Protein AF-A0AAP9KD88-F1 (afdb_monomer_lite)

Radius of gyration: 22.39 Å; chains: 1; bounding box: 47×24×60 Å

Sequence (118 a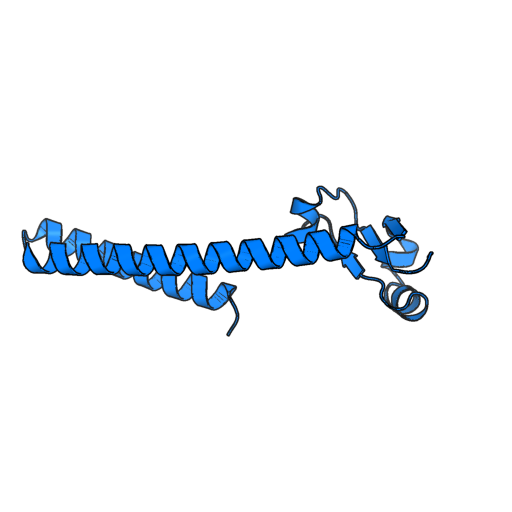a):
MSIKTDIQKLHNRLDNCQRKLDAARSRGDHEMITKFTNEVDDLTKKLNQLKHKQTYELNKERKSLLDMPFSREITKAEQADIGKLKKRVRGLVIVHPLTKVGKELRLDVMTGFAPKEF

Foldseek 3Di:
DDLVVVLVVLVVVLVVLVVQLVVCVVVVPPVSVVVSVVVNVVSVVVSVVSVVVVVVVLVVVLVVQVPFPDKDAQDPVCVVVVVVVCVVAPAKDKDACPDPSNVVVVPPGIMIGGNDYD

Organism: NCBI:txid696485

Secondary structure (DSSP, 8-state):
--HHHHHHHHHHHHHHHHHHHHHHHHHT-HHHHHHHHHHHHHHHHHHHHHHHHHHHHHHHHHHHHHTSSEEEEPPHHHHHTHHHHHHHSTT-EEE-TTSHHHHHTT-SS-EEEESS--

InterPro domains:
  IPR021230 Protein of unknown function DUF2810 [PF10928] (67-116)

pLDDT: mean 92.55, std 3.69, range [58.94, 96.38]

Structure (mmCIF, N/CA/C/O backbone):
data_AF-A0AAP9KD88-F1
#
_entry.id   AF-A0AAP9KD88-F1
#
loop_
_atom_site.group_PDB
_atom_site.id
_atom_site.type_symbol
_atom_site.label_atom_id
_atom_site.label_alt_id
_atom_site.label_comp_id
_atom_site.label_asym_id
_atom_site.label_entity_id
_atom_site.label_seq_id
_atom_site.pdbx_PDB_ins_code
_atom_site.Cartn_x
_atom_site.Cartn_y
_atom_site.Cartn_z
_atom_site.occupancy
_atom_site.B_iso_or_equiv
_atom_site.auth_seq_id
_atom_site.auth_comp_id
_atom_site.auth_asym_id
_atom_site.auth_atom_id
_atom_site.pdbx_PDB_model_num
ATOM 1 N N . MET A 1 1 ? 8.413 -7.864 10.666 1.00 58.94 1 MET A N 1
ATOM 2 C CA . MET A 1 1 ? 6.965 -7.980 10.371 1.00 58.94 1 MET A CA 1
ATOM 3 C C . MET A 1 1 ? 6.618 -6.996 9.263 1.00 58.94 1 MET A C 1
ATOM 5 O O . MET A 1 1 ? 7.331 -6.012 9.120 1.00 58.94 1 MET A O 1
ATOM 9 N N . SER A 1 2 ? 5.608 -7.280 8.436 1.00 84.69 2 SER A N 1
ATOM 10 C CA . SER A 1 2 ? 5.195 -6.376 7.352 1.00 84.69 2 SER A CA 1
ATOM 11 C C . SER A 1 2 ? 4.180 -5.361 7.883 1.00 84.69 2 SER A C 1
ATOM 13 O O . SER A 1 2 ? 3.274 -5.738 8.623 1.00 84.69 2 SER A O 1
ATOM 15 N N . ILE A 1 3 ? 4.241 -4.102 7.440 1.00 85.44 3 ILE A N 1
ATOM 16 C CA . ILE A 1 3 ? 3.238 -3.076 7.794 1.00 85.44 3 ILE A CA 1
ATOM 17 C C . ILE A 1 3 ? 1.812 -3.576 7.514 1.00 85.44 3 ILE A C 1
ATOM 19 O O . ILE A 1 3 ? 0.891 -3.319 8.286 1.00 85.44 3 ILE A O 1
ATOM 23 N N . LYS A 1 4 ? 1.629 -4.376 6.454 1.00 88.00 4 LYS A N 1
ATOM 24 C CA . LYS A 1 4 ? 0.341 -5.004 6.130 1.00 88.00 4 LYS A CA 1
ATOM 25 C C . LYS A 1 4 ? -0.129 -5.974 7.221 1.00 88.00 4 LYS A C 1
ATOM 27 O O . LYS A 1 4 ? -1.305 -5.960 7.572 1.00 88.00 4 LYS A O 1
ATOM 32 N N . THR A 1 5 ? 0.767 -6.807 7.757 1.00 91.44 5 THR A N 1
ATOM 33 C CA . THR A 1 5 ? 0.415 -7.754 8.828 1.00 91.44 5 THR A CA 1
ATOM 34 C C . THR A 1 5 ? 0.094 -7.032 10.129 1.00 91.44 5 THR A C 1
ATOM 36 O O . THR A 1 5 ? -0.788 -7.466 10.865 1.00 91.44 5 THR A O 1
ATOM 39 N N . ASP A 1 6 ? 0.765 -5.915 10.395 1.00 90.56 6 ASP A N 1
ATOM 40 C CA . ASP A 1 6 ? 0.566 -5.142 11.621 1.00 90.56 6 ASP A CA 1
ATOM 41 C C . ASP A 1 6 ? -0.754 -4.362 11.580 1.00 90.56 6 ASP A C 1
ATOM 43 O O . ASP A 1 6 ? -1.517 -4.400 12.546 1.00 90.56 6 ASP A O 1
ATOM 47 N N . ILE A 1 7 ? -1.094 -3.770 10.428 1.00 93.00 7 ILE A N 1
ATOM 48 C CA . ILE A 1 7 ? -2.415 -3.174 10.172 1.00 93.00 7 ILE A CA 1
ATOM 49 C C . ILE A 1 7 ? -3.524 -4.217 10.359 1.00 93.00 7 ILE A C 1
ATOM 51 O O . ILE A 1 7 ? -4.507 -3.941 11.043 1.00 93.00 7 ILE A O 1
ATOM 55 N N . GLN A 1 8 ? -3.357 -5.431 9.818 1.00 93.19 8 GLN A N 1
ATOM 56 C CA . GLN A 1 8 ? -4.358 -6.491 9.977 1.00 93.19 8 GLN A CA 1
ATOM 57 C C . GLN A 1 8 ? -4.544 -6.893 11.446 1.00 93.19 8 GLN A C 1
ATOM 59 O O . GLN A 1 8 ? -5.671 -7.061 11.906 1.00 93.19 8 GLN A O 1
ATOM 64 N N . LYS A 1 9 ? -3.451 -7.027 12.206 1.00 94.44 9 LYS A N 1
ATOM 65 C CA . LYS A 1 9 ? -3.523 -7.344 13.640 1.00 94.44 9 LYS A CA 1
ATOM 66 C C . LYS A 1 9 ? -4.232 -6.246 14.432 1.00 94.44 9 LYS A C 1
ATOM 68 O O . LYS A 1 9 ? -5.007 -6.571 15.329 1.00 94.44 9 LYS A O 1
ATOM 73 N N . LEU A 1 10 ? -3.979 -4.975 14.116 1.00 94.19 10 LEU A N 1
ATOM 74 C CA . LEU A 1 10 ? -4.671 -3.853 14.753 1.00 94.19 10 LEU A CA 1
ATOM 75 C C . LEU A 1 10 ? -6.160 -3.831 14.408 1.00 94.19 10 LEU A C 1
ATOM 77 O O . LEU A 1 10 ? -6.957 -3.635 15.317 1.00 94.19 10 LEU A O 1
ATOM 81 N N . HIS A 1 11 ? -6.537 -4.104 13.155 1.00 93.94 11 HIS A N 1
ATOM 82 C CA . HIS A 1 11 ? -7.943 -4.250 12.768 1.00 93.94 11 HIS A CA 1
ATOM 83 C C . HIS A 1 11 ? -8.641 -5.352 13.567 1.00 93.94 11 HIS A C 1
ATOM 85 O O . HIS A 1 11 ? -9.641 -5.084 14.219 1.00 93.94 11 HIS A O 1
ATOM 91 N N . ASN A 1 12 ? -8.053 -6.549 13.633 1.00 95.50 12 ASN A N 1
ATOM 92 C CA . ASN A 1 12 ? -8.635 -7.653 14.400 1.00 95.50 12 ASN A CA 1
ATOM 93 C C . ASN A 1 12 ? -8.801 -7.304 15.894 1.00 95.50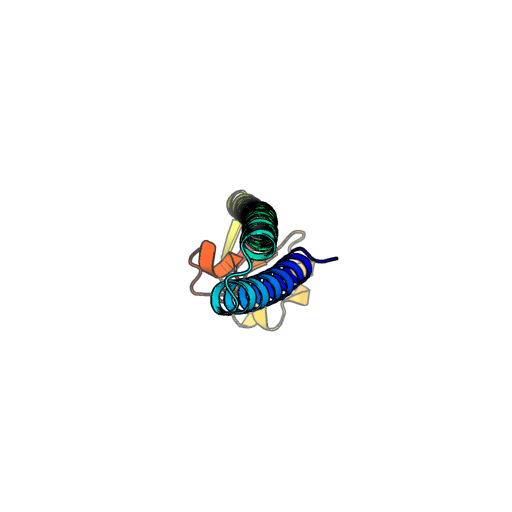 12 ASN A C 1
ATOM 95 O O . ASN A 1 12 ? -9.757 -7.732 16.537 1.00 95.50 12 ASN A O 1
ATOM 99 N N . ARG A 1 13 ? -7.858 -6.545 16.473 1.00 93.94 13 ARG A N 1
ATOM 100 C CA . ARG A 1 13 ? -7.963 -6.065 17.862 1.00 93.94 13 ARG A CA 1
ATOM 101 C C . ARG A 1 13 ? -9.072 -5.031 18.017 1.00 93.94 13 ARG A C 1
ATOM 103 O O . ARG A 1 13 ? -9.854 -5.148 18.950 1.00 93.94 13 ARG A O 1
ATOM 110 N N . LEU A 1 14 ? -9.149 -4.071 17.100 1.00 95.00 14 LEU A N 1
ATOM 111 C CA . LEU A 1 14 ? -10.164 -3.024 17.094 1.00 95.00 14 LEU A CA 1
ATOM 112 C C . LEU A 1 14 ? -11.570 -3.624 16.984 1.00 95.00 14 LEU A C 1
ATOM 114 O O . LEU A 1 14 ? -12.422 -3.290 17.802 1.00 95.00 14 LEU A O 1
ATOM 118 N N . ASP A 1 15 ? -11.777 -4.585 16.082 1.00 95.25 15 ASP A N 1
ATOM 119 C CA . ASP A 1 15 ? -13.055 -5.290 15.927 1.00 95.25 15 ASP A CA 1
ATOM 120 C C . ASP A 1 15 ? -13.453 -6.023 17.220 1.00 95.25 15 ASP A C 1
ATOM 122 O O . ASP A 1 15 ? -14.607 -5.988 17.652 1.00 95.25 15 ASP A O 1
ATOM 126 N N . ASN A 1 16 ? -12.488 -6.662 17.889 1.00 94.94 16 ASN A N 1
ATOM 127 C CA . ASN A 1 16 ? -12.729 -7.320 19.173 1.00 94.94 16 ASN A CA 1
ATOM 128 C C . ASN A 1 16 ? -13.086 -6.319 20.282 1.00 94.94 16 ASN A C 1
ATOM 130 O O . ASN A 1 16 ? -13.981 -6.597 21.082 1.00 94.94 16 ASN A O 1
ATOM 134 N N . CYS A 1 17 ? -12.409 -5.170 20.346 1.00 92.75 17 CYS A N 1
ATOM 135 C CA . CYS A 1 17 ? -12.713 -4.116 21.316 1.00 92.75 17 CYS A CA 1
ATOM 136 C C . CYS A 1 17 ? -14.095 -3.505 21.061 1.00 92.75 17 CYS A C 1
ATOM 138 O O . CYS A 1 17 ? -14.846 -3.323 22.014 1.00 92.75 17 CYS A O 1
ATOM 140 N N . GLN A 1 18 ? -14.480 -3.288 19.801 1.00 93.38 18 GLN A N 1
ATOM 141 C CA . GLN A 1 18 ? -15.816 -2.803 19.438 1.00 93.38 18 GLN A CA 1
ATOM 142 C C . GLN A 1 18 ? -16.917 -3.775 19.878 1.00 93.38 18 GLN A C 1
ATOM 144 O O . GLN A 1 18 ? -17.851 -3.367 20.563 1.00 93.38 18 GLN A O 1
ATOM 149 N N . ARG A 1 19 ? -16.758 -5.080 19.616 1.00 94.88 19 ARG A N 1
ATOM 150 C CA . ARG A 1 19 ? -17.713 -6.100 20.094 1.00 94.88 19 ARG A CA 1
ATOM 151 C C . ARG A 1 19 ? -17.851 -6.105 21.619 1.00 94.88 19 ARG A C 1
ATOM 153 O O . ARG A 1 19 ? -18.952 -6.252 22.145 1.00 94.88 19 ARG A O 1
ATOM 160 N N . LYS A 1 20 ? -16.737 -5.951 22.344 1.00 92.38 20 LYS A N 1
ATOM 161 C CA . LYS A 1 20 ? -16.748 -5.869 23.815 1.00 92.38 20 LYS A CA 1
ATOM 162 C C . LYS A 1 20 ? -17.415 -4.590 24.316 1.00 92.38 20 LYS A C 1
ATOM 164 O O . LYS A 1 20 ? -18.132 -4.645 25.314 1.00 92.38 20 LYS A O 1
ATOM 169 N N . LEU A 1 21 ? -17.202 -3.477 23.618 1.00 92.06 21 LEU A N 1
ATOM 170 C CA . LEU A 1 21 ? -17.820 -2.188 23.901 1.00 92.06 21 LEU A CA 1
ATOM 171 C C . LEU A 1 21 ? -19.342 -2.277 23.746 1.00 92.06 21 LEU A C 1
ATOM 173 O O . LEU A 1 21 ? -20.064 -1.894 24.663 1.00 92.06 21 LEU A O 1
ATOM 177 N N . ASP A 1 22 ? -19.836 -2.860 22.654 1.00 92.88 22 ASP A N 1
ATOM 178 C CA . ASP A 1 22 ? -21.276 -3.043 22.425 1.00 92.88 22 ASP A CA 1
ATOM 179 C C . ASP A 1 22 ? -21.913 -3.958 23.481 1.00 92.88 22 ASP A C 1
ATOM 181 O O . ASP A 1 22 ? -23.003 -3.682 23.996 1.00 92.88 22 ASP A O 1
ATOM 185 N N . ALA A 1 23 ? -21.197 -5.007 23.893 1.00 93.56 23 ALA A N 1
ATOM 186 C CA . ALA A 1 23 ? -21.633 -5.865 24.987 1.00 93.56 23 ALA A CA 1
ATOM 187 C C . ALA A 1 23 ? -21.660 -5.120 26.339 1.00 93.56 23 ALA A C 1
ATOM 189 O O . ALA A 1 23 ? -22.570 -5.337 27.136 1.00 93.56 23 ALA A O 1
ATOM 190 N N . ALA A 1 24 ? -20.692 -4.235 26.610 1.00 91.56 24 ALA A N 1
ATOM 191 C CA . ALA A 1 24 ? -20.667 -3.405 27.819 1.00 91.56 24 ALA A CA 1
ATOM 192 C C . ALA A 1 24 ? -21.788 -2.352 27.822 1.00 91.56 24 ALA A C 1
ATOM 194 O O . ALA A 1 24 ? -22.452 -2.180 28.844 1.00 91.56 24 ALA A O 1
ATOM 195 N N . ARG A 1 25 ? -22.068 -1.729 26.667 1.00 91.12 25 ARG A N 1
ATOM 196 C CA . ARG A 1 25 ? -23.220 -0.833 26.461 1.00 91.12 25 ARG A CA 1
ATOM 197 C C . ARG A 1 25 ? -24.536 -1.534 26.762 1.00 91.12 25 ARG A C 1
ATOM 199 O O . ARG A 1 25 ? -25.351 -0.993 27.498 1.00 91.12 25 ARG A O 1
ATOM 206 N N . SER A 1 26 ? -24.699 -2.757 26.264 1.00 92.38 26 SER A N 1
ATOM 207 C CA . SER A 1 26 ? -25.905 -3.562 26.496 1.00 92.38 26 SER A CA 1
ATOM 208 C C . SER A 1 26 ? -26.107 -3.927 27.973 1.00 92.38 26 SER A C 1
ATOM 210 O O . SER A 1 26 ? -27.238 -4.097 28.411 1.00 92.38 26 SER A O 1
ATOM 212 N N . ARG A 1 27 ? -25.020 -4.034 28.752 1.00 92.56 27 ARG A N 1
ATOM 213 C CA . ARG A 1 27 ? -25.062 -4.307 30.199 1.00 92.56 27 ARG A CA 1
ATOM 214 C C . ARG A 1 27 ? -25.170 -3.050 31.072 1.00 92.56 27 ARG A C 1
ATOM 216 O O . ARG A 1 27 ? -25.339 -3.190 32.276 1.00 92.56 27 ARG A O 1
ATOM 223 N N . GLY A 1 28 ? -25.036 -1.847 30.504 1.00 89.31 28 GLY A N 1
ATOM 224 C CA . GLY A 1 28 ? -25.000 -0.595 31.271 1.00 89.31 28 GLY A CA 1
ATOM 225 C C . GLY A 1 28 ? -23.740 -0.412 32.132 1.00 89.31 28 GLY A C 1
ATOM 226 O O . GLY A 1 28 ? -23.738 0.399 33.053 1.00 89.31 28 GLY A O 1
ATOM 227 N N . ASP A 1 29 ? -22.664 -1.152 31.846 1.00 90.62 29 ASP A N 1
ATOM 228 C CA . ASP A 1 29 ? -21.410 -1.106 32.607 1.00 90.62 29 ASP A CA 1
ATOM 229 C C . ASP A 1 29 ? -20.564 0.107 32.182 1.00 90.62 29 ASP A C 1
ATOM 231 O O . ASP A 1 29 ? -19.781 0.052 31.228 1.00 90.62 29 ASP A O 1
ATOM 235 N N . HIS A 1 30 ? -20.754 1.230 32.877 1.00 88.75 30 HIS A N 1
ATOM 236 C CA . HIS A 1 30 ? -20.149 2.515 32.517 1.00 88.75 30 HIS A CA 1
ATOM 237 C C . HIS A 1 30 ? -18.613 2.521 32.601 1.00 88.75 30 HIS A C 1
ATOM 239 O O . HIS A 1 30 ? -17.944 3.167 31.785 1.00 88.75 30 HIS A O 1
ATOM 245 N N . GLU A 1 31 ? -18.032 1.756 33.531 1.00 89.81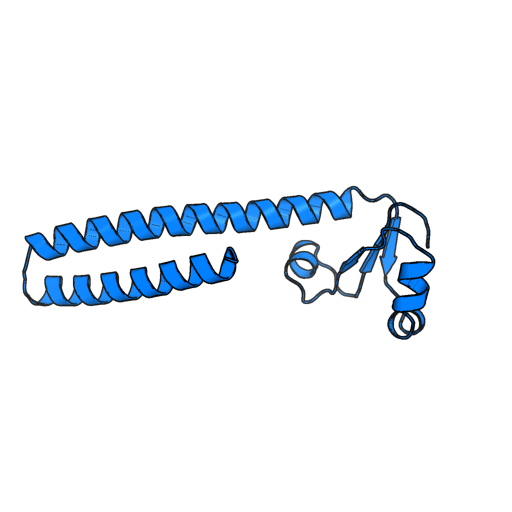 31 GLU A N 1
ATOM 246 C CA . GLU A 1 31 ? -16.577 1.636 33.650 1.00 89.81 31 GLU A CA 1
ATOM 247 C C . GLU A 1 31 ? -15.981 0.914 32.441 1.00 89.81 31 GLU A C 1
ATOM 249 O O . GLU A 1 31 ? -14.996 1.378 31.857 1.00 89.81 31 GLU A O 1
ATOM 254 N N . MET A 1 32 ? -16.584 -0.205 32.029 1.00 88.06 32 MET A N 1
ATOM 255 C CA . MET A 1 32 ? -16.110 -0.951 30.862 1.00 88.06 32 MET A CA 1
ATOM 256 C C . MET A 1 32 ? -16.359 -0.209 29.553 1.00 88.06 32 MET A C 1
ATOM 258 O O . MET A 1 32 ? -15.511 -0.264 28.663 1.00 88.06 32 MET A O 1
ATOM 262 N N . ILE A 1 33 ? -17.465 0.533 29.440 1.00 90.56 33 ILE A N 1
ATOM 263 C CA . ILE A 1 33 ? -17.709 1.413 28.288 1.00 90.56 33 ILE A CA 1
ATOM 264 C C . ILE A 1 33 ? -16.571 2.428 28.158 1.00 90.56 33 ILE A C 1
ATOM 266 O O . ILE A 1 33 ? -16.000 2.566 27.075 1.00 90.56 33 ILE A O 1
ATOM 270 N N . THR A 1 34 ? -16.194 3.092 29.253 1.00 91.88 34 THR A N 1
ATOM 271 C CA . THR A 1 34 ? -15.117 4.094 29.241 1.00 91.88 34 THR A CA 1
ATOM 272 C C . THR A 1 34 ? -13.776 3.464 28.857 1.00 91.88 34 THR A C 1
ATOM 274 O O . THR A 1 34 ? -13.085 3.966 27.970 1.00 91.88 34 THR A O 1
ATOM 277 N N . LYS A 1 35 ? -13.433 2.313 29.455 1.00 92.06 35 LYS A N 1
ATOM 278 C CA . LYS A 1 35 ? -12.190 1.582 29.150 1.00 92.06 35 LYS A CA 1
ATOM 279 C C . LYS A 1 35 ? -12.104 1.173 27.678 1.00 92.06 35 LYS A C 1
ATOM 281 O O . LYS A 1 35 ? -11.096 1.457 27.034 1.00 92.06 35 LYS A O 1
ATOM 286 N N . PHE A 1 36 ? -13.150 0.549 27.131 1.00 91.44 36 PHE A N 1
ATOM 287 C CA . PHE A 1 36 ? -13.138 0.108 25.734 1.00 91.44 36 PHE A CA 1
ATOM 288 C C . PHE A 1 36 ? -13.206 1.272 24.746 1.00 91.44 36 PHE A C 1
ATOM 290 O O . PHE A 1 36 ? -12.624 1.165 23.672 1.00 91.44 36 PHE A O 1
ATOM 297 N N . THR A 1 37 ? -13.856 2.385 25.096 1.00 92.56 37 THR A N 1
ATOM 298 C CA . THR A 1 37 ? -13.855 3.590 24.248 1.00 92.56 37 THR A CA 1
ATOM 299 C C . THR A 1 37 ? -12.436 4.146 24.113 1.00 92.56 37 THR A C 1
ATOM 301 O O . THR A 1 37 ? -11.954 4.316 22.995 1.00 92.56 37 THR A O 1
ATOM 304 N N . ASN A 1 38 ? -11.719 4.300 25.232 1.00 93.12 38 ASN A N 1
ATOM 305 C CA . ASN A 1 38 ? -10.322 4.746 25.221 1.00 93.12 38 ASN A CA 1
ATOM 306 C C . ASN A 1 38 ? -9.415 3.787 24.427 1.00 93.12 38 ASN A C 1
ATOM 308 O O . ASN A 1 38 ? -8.569 4.223 23.647 1.00 93.12 38 ASN A O 1
ATOM 312 N N . GLU A 1 39 ? -9.606 2.472 24.584 1.00 92.69 39 GLU A N 1
ATOM 313 C CA . GLU A 1 39 ? -8.823 1.474 23.846 1.00 92.69 39 GLU A CA 1
ATOM 314 C C . GLU A 1 39 ? -9.101 1.520 22.332 1.00 92.69 39 GLU A C 1
ATOM 316 O O . GLU A 1 39 ? -8.167 1.425 21.531 1.00 92.69 39 GLU A O 1
ATOM 321 N N . VAL A 1 40 ? -10.361 1.704 21.923 1.00 93.81 40 VAL A N 1
ATOM 322 C CA . VAL A 1 40 ? -10.735 1.882 20.510 1.00 93.81 40 VAL A CA 1
ATOM 323 C C . VAL A 1 40 ? -10.080 3.135 19.932 1.00 93.81 40 VAL A C 1
ATOM 325 O O . VAL A 1 40 ? -9.526 3.069 18.829 1.00 93.81 40 VAL A O 1
ATOM 328 N N . ASP A 1 41 ? -10.073 4.244 20.669 1.00 94.38 41 ASP A N 1
ATOM 329 C CA . ASP A 1 41 ? -9.430 5.487 20.234 1.00 94.38 41 ASP A CA 1
ATOM 330 C C . ASP A 1 41 ? -7.917 5.309 20.053 1.00 94.38 41 ASP A C 1
ATOM 332 O O . ASP A 1 41 ? -7.352 5.704 19.027 1.00 94.38 41 ASP A O 1
ATOM 336 N N . ASP A 1 42 ? -7.250 4.649 20.998 1.00 94.69 42 ASP A N 1
ATOM 337 C CA . ASP A 1 42 ? -5.811 4.390 20.929 1.00 94.69 42 ASP A CA 1
ATOM 338 C C . ASP A 1 42 ? -5.437 3.431 19.793 1.00 94.69 42 ASP A C 1
ATOM 340 O O . ASP A 1 42 ? -4.449 3.652 19.078 1.00 94.69 42 ASP A O 1
ATOM 344 N N . LEU A 1 43 ? -6.226 2.373 19.585 1.00 93.88 43 LEU A N 1
ATOM 345 C CA . LEU A 1 43 ? -6.042 1.457 18.459 1.00 93.88 43 LEU A CA 1
ATOM 346 C C . LEU A 1 43 ? -6.272 2.170 17.123 1.00 93.88 43 LEU A C 1
ATOM 348 O O . LEU A 1 43 ? -5.496 1.964 16.188 1.00 93.88 43 LEU A O 1
ATOM 352 N N . THR A 1 44 ? -7.267 3.056 17.046 1.00 93.75 44 THR A N 1
ATOM 353 C CA . THR A 1 44 ? -7.560 3.858 15.849 1.00 93.75 44 THR A CA 1
ATOM 354 C C . THR A 1 44 ? -6.426 4.834 15.540 1.00 93.75 44 THR A C 1
ATOM 356 O O . THR A 1 44 ? -5.979 4.915 14.392 1.00 93.75 44 THR A O 1
ATOM 359 N N . LYS A 1 45 ? -5.872 5.517 16.553 1.00 95.62 45 LYS A N 1
ATOM 360 C CA . LYS A 1 45 ? -4.694 6.389 16.393 1.00 95.62 45 LYS A CA 1
ATOM 361 C C . LYS A 1 45 ? -3.498 5.617 15.833 1.00 95.62 45 LYS A C 1
ATOM 363 O O . LYS A 1 45 ? -2.898 6.048 14.848 1.00 95.62 45 LYS A O 1
ATOM 368 N N . LYS A 1 46 ? -3.184 4.448 16.405 1.00 93.94 46 LYS A N 1
ATOM 369 C CA . LYS A 1 46 ? -2.087 3.583 15.926 1.00 93.94 46 LYS A CA 1
ATOM 370 C C . LYS A 1 46 ? -2.332 3.080 14.502 1.00 93.94 46 LYS A C 1
ATOM 372 O O . LYS A 1 46 ? -1.412 3.068 13.684 1.00 93.94 46 LYS A O 1
ATOM 377 N N . LEU A 1 47 ? -3.570 2.699 14.185 1.00 93.25 47 LEU A N 1
ATOM 378 C CA . LEU A 1 47 ? -3.961 2.275 12.842 1.00 93.25 47 LEU A CA 1
ATOM 379 C C . LEU A 1 47 ? -3.729 3.395 11.819 1.00 93.25 47 LEU A C 1
ATOM 381 O O . LEU A 1 47 ? -3.132 3.154 10.768 1.00 93.25 47 LEU A O 1
ATOM 385 N N . ASN A 1 48 ? -4.160 4.616 12.137 1.00 94.25 48 ASN A N 1
ATOM 386 C CA . ASN A 1 48 ? -3.985 5.778 11.269 1.00 94.25 48 ASN A CA 1
ATOM 387 C C . ASN A 1 48 ? -2.502 6.093 11.052 1.00 94.25 48 ASN A C 1
ATOM 389 O O . ASN A 1 48 ? -2.086 6.288 9.913 1.00 94.25 48 ASN A O 1
ATOM 393 N N . GLN A 1 49 ? -1.676 6.037 12.101 1.00 94.44 49 GLN A N 1
ATOM 394 C CA . GLN A 1 49 ? -0.222 6.198 11.978 1.00 94.44 49 GLN A CA 1
ATOM 395 C C . GLN A 1 49 ? 0.396 5.178 11.008 1.00 94.44 49 GLN A C 1
ATOM 397 O O . GLN A 1 49 ? 1.173 5.553 10.127 1.00 94.44 49 GLN A O 1
ATOM 402 N N . LEU A 1 50 ? 0.026 3.895 11.110 1.00 93.38 50 LEU A N 1
ATOM 403 C CA . LEU A 1 50 ? 0.530 2.867 10.191 1.00 93.38 50 LEU A CA 1
ATOM 404 C C . LEU A 1 50 ? 0.020 3.052 8.757 1.00 93.38 50 LEU A C 1
ATOM 406 O O . LEU A 1 50 ? 0.787 2.853 7.813 1.00 93.38 50 LEU A O 1
ATOM 410 N N . LYS A 1 51 ? -1.239 3.463 8.572 1.00 91.94 51 LYS A N 1
ATOM 411 C CA . LYS A 1 51 ? -1.791 3.789 7.246 1.00 91.94 51 LYS A CA 1
ATOM 412 C C . LYS A 1 51 ? -1.076 4.983 6.610 1.00 91.94 51 LYS A C 1
ATOM 414 O O . LYS A 1 51 ? -0.750 4.934 5.422 1.00 91.94 51 LYS A O 1
ATOM 419 N N . HIS A 1 52 ? -0.767 6.018 7.390 1.00 93.94 52 HIS A N 1
ATOM 420 C CA . HIS A 1 52 ? 0.034 7.149 6.920 1.00 93.94 52 HIS A CA 1
ATOM 421 C C . HIS A 1 52 ? 1.435 6.709 6.510 1.00 93.94 52 HIS A C 1
ATOM 423 O O . HIS A 1 52 ? 1.882 7.070 5.424 1.00 93.94 52 HIS A O 1
ATOM 429 N N . LYS A 1 53 ? 2.096 5.864 7.312 1.00 92.88 53 LYS A N 1
ATOM 430 C CA . LYS A 1 53 ? 3.405 5.305 6.954 1.00 92.88 53 LYS A CA 1
ATOM 431 C C . LYS A 1 53 ? 3.347 4.496 5.654 1.00 92.88 53 LYS A C 1
ATOM 433 O O . LYS A 1 53 ? 4.185 4.701 4.784 1.00 92.88 53 LYS A O 1
ATOM 438 N N . GLN A 1 54 ? 2.336 3.639 5.490 1.00 91.50 54 GLN A N 1
ATOM 439 C CA . GLN A 1 54 ? 2.131 2.876 4.253 1.00 91.50 54 GLN A CA 1
ATOM 440 C C . GLN A 1 54 ? 1.957 3.795 3.034 1.00 91.50 54 GLN A C 1
ATOM 442 O O . GLN A 1 54 ? 2.545 3.547 1.986 1.00 91.50 54 GLN A O 1
ATOM 447 N N . THR A 1 55 ? 1.167 4.858 3.176 1.00 90.81 55 THR A N 1
ATOM 448 C CA . THR A 1 55 ? 0.927 5.832 2.100 1.00 90.81 55 THR A CA 1
ATOM 449 C C . THR A 1 55 ? 2.188 6.642 1.789 1.00 90.81 55 THR A C 1
ATOM 451 O O . THR A 1 55 ? 2.478 6.936 0.635 1.00 90.81 55 THR A O 1
ATOM 454 N N . TYR A 1 56 ? 2.971 6.987 2.812 1.00 92.38 56 TYR A N 1
ATOM 455 C CA . TYR A 1 56 ? 4.245 7.681 2.654 1.00 92.38 56 TYR A CA 1
ATOM 456 C C . TYR A 1 56 ? 5.272 6.831 1.894 1.00 92.38 56 TYR A C 1
ATOM 458 O O . TYR A 1 56 ? 5.916 7.336 0.976 1.00 92.38 56 TYR A O 1
ATOM 466 N N . GLU A 1 57 ? 5.401 5.545 2.234 1.00 90.62 57 GLU A N 1
ATOM 467 C CA . GLU A 1 57 ? 6.293 4.618 1.526 1.00 90.62 57 GLU A CA 1
ATOM 468 C C . GLU A 1 57 ? 5.883 4.456 0.055 1.00 90.62 57 GLU A C 1
ATOM 470 O O . GLU A 1 57 ? 6.734 4.602 -0.821 1.00 90.62 57 GLU A O 1
ATOM 475 N N . LEU A 1 58 ? 4.584 4.283 -0.226 1.00 90.56 58 LEU A N 1
ATOM 476 C CA . LEU A 1 58 ? 4.063 4.233 -1.600 1.00 90.56 58 LEU A CA 1
ATOM 477 C C . LEU A 1 58 ? 4.367 5.518 -2.383 1.00 90.56 58 LEU A C 1
ATOM 479 O O . LEU A 1 58 ? 4.897 5.460 -3.490 1.00 90.56 58 LEU A O 1
ATOM 483 N N . ASN A 1 59 ? 4.129 6.689 -1.787 1.00 92.38 59 ASN A N 1
ATOM 484 C CA . ASN A 1 59 ? 4.446 7.971 -2.419 1.00 92.38 59 ASN A CA 1
ATOM 485 C C . ASN A 1 59 ? 5.947 8.148 -2.682 1.00 92.38 59 ASN A C 1
ATOM 487 O O . ASN A 1 59 ? 6.330 8.741 -3.694 1.00 92.38 59 ASN A O 1
ATOM 491 N N . LYS A 1 60 ? 6.805 7.646 -1.786 1.00 93.44 60 LYS A N 1
ATOM 492 C CA . LYS A 1 60 ? 8.261 7.677 -1.957 1.00 93.44 60 LYS A CA 1
ATOM 493 C C . LYS A 1 60 ? 8.702 6.787 -3.119 1.00 93.44 60 LYS A C 1
ATOM 495 O O . LYS A 1 60 ? 9.498 7.235 -3.941 1.00 93.44 60 LYS A O 1
ATOM 500 N N . GLU A 1 61 ? 8.167 5.569 -3.215 1.00 91.50 61 GLU A N 1
ATOM 501 C CA . GLU A 1 61 ? 8.406 4.667 -4.350 1.00 91.50 61 GLU A CA 1
ATOM 502 C C . GLU A 1 61 ? 7.925 5.294 -5.662 1.00 91.50 61 GLU A C 1
ATOM 504 O O . GLU A 1 61 ? 8.679 5.354 -6.631 1.00 91.50 61 GLU A O 1
ATOM 509 N N . ARG A 1 62 ? 6.709 5.852 -5.668 1.00 93.19 62 ARG A N 1
ATOM 510 C CA . ARG A 1 62 ? 6.140 6.566 -6.815 1.00 93.19 62 ARG A CA 1
ATOM 511 C C . ARG A 1 62 ? 7.053 7.692 -7.291 1.00 93.19 62 ARG A C 1
ATOM 513 O O . ARG A 1 62 ? 7.329 7.794 -8.482 1.00 93.19 62 ARG A O 1
ATOM 520 N N . LYS A 1 63 ? 7.531 8.529 -6.366 1.00 93.81 63 LYS A N 1
ATOM 521 C CA . LYS A 1 63 ? 8.447 9.627 -6.688 1.00 93.81 63 LYS A CA 1
ATOM 522 C C . LYS A 1 63 ? 9.760 9.096 -7.268 1.00 93.81 63 LYS A C 1
ATOM 524 O O . LYS A 1 63 ? 10.180 9.565 -8.312 1.00 93.81 63 LYS A O 1
ATOM 529 N N . SER A 1 64 ? 10.339 8.060 -6.659 1.00 92.69 64 SER A N 1
ATOM 530 C CA . SER A 1 64 ? 11.577 7.449 -7.154 1.00 92.69 64 SER A CA 1
ATOM 531 C C . SER A 1 64 ? 11.460 6.890 -8.574 1.00 92.69 64 SER A C 1
ATOM 533 O O . SER A 1 64 ? 12.471 6.834 -9.266 1.00 92.69 64 SER A O 1
ATOM 535 N N . LEU A 1 65 ? 10.274 6.434 -8.988 1.00 92.69 65 LEU A N 1
ATOM 536 C CA . LEU A 1 65 ? 10.026 5.965 -10.353 1.00 92.69 65 LEU A CA 1
ATOM 537 C C . LEU A 1 65 ? 9.889 7.128 -11.336 1.00 92.69 65 LEU A C 1
ATOM 539 O O . LEU A 1 65 ? 10.472 7.078 -12.412 1.00 92.69 65 LEU A O 1
ATOM 543 N N . LEU A 1 66 ? 9.153 8.174 -10.953 1.00 91.12 66 LEU A N 1
ATOM 544 C CA . LEU A 1 66 ? 8.979 9.380 -11.769 1.00 91.12 66 LEU A CA 1
ATOM 545 C C . LEU A 1 66 ? 10.274 10.187 -11.924 1.00 91.12 66 LEU A C 1
ATOM 547 O O . LEU A 1 66 ? 10.456 10.844 -12.941 1.00 91.12 66 LEU A O 1
ATOM 551 N N . ASP A 1 67 ? 11.175 10.114 -10.943 1.00 94.38 67 ASP A N 1
ATOM 552 C CA . ASP A 1 67 ? 12.496 10.747 -11.001 1.00 94.38 67 ASP A CA 1
ATOM 553 C C . ASP A 1 67 ? 13.444 10.029 -11.994 1.00 94.38 67 ASP A C 1
ATOM 555 O O . ASP A 1 67 ? 14.530 10.536 -12.285 1.00 94.38 67 ASP A O 1
ATOM 559 N N . MET A 1 68 ? 13.077 8.850 -12.523 1.00 93.69 68 MET A N 1
ATOM 560 C CA . MET A 1 68 ? 13.886 8.158 -13.529 1.00 93.69 68 MET A CA 1
ATOM 561 C C . MET A 1 68 ? 13.722 8.805 -14.916 1.00 93.69 68 MET A C 1
ATOM 563 O O . MET A 1 68 ? 12.596 9.035 -15.352 1.00 93.69 68 MET A O 1
AT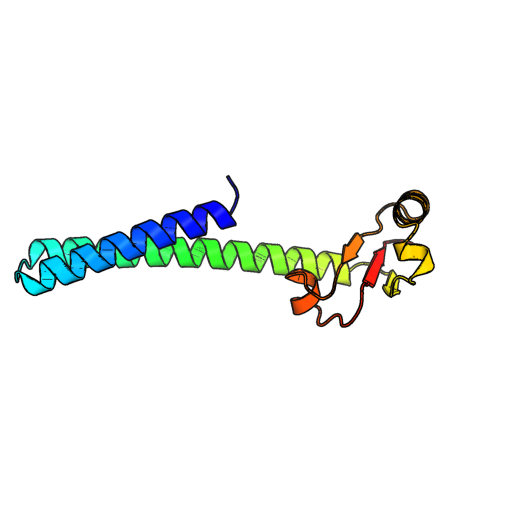OM 567 N N . PRO A 1 69 ? 14.822 9.037 -15.654 1.00 94.25 69 PRO A N 1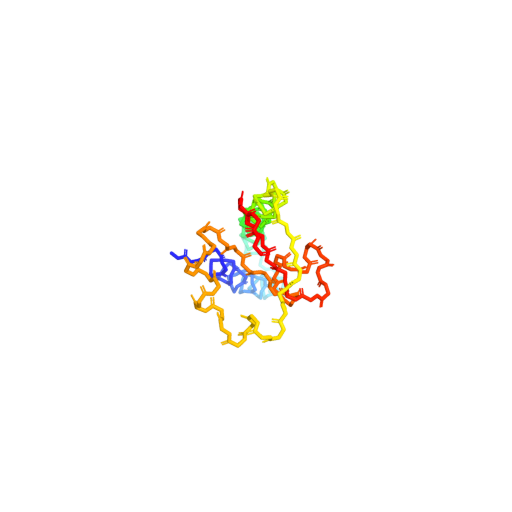
ATOM 568 C CA . PRO A 1 69 ? 14.787 9.759 -16.926 1.00 94.25 69 PRO A CA 1
ATOM 569 C C . PRO A 1 69 ? 14.112 8.993 -18.071 1.00 94.25 69 PRO A C 1
ATOM 571 O O . PRO A 1 69 ? 13.582 9.622 -18.982 1.00 94.25 69 PRO A O 1
ATOM 574 N N . PHE A 1 70 ? 14.123 7.655 -18.050 1.00 94.62 70 PHE A N 1
ATOM 575 C CA . PHE A 1 70 ? 13.547 6.840 -19.119 1.00 94.62 70 PHE A CA 1
ATOM 576 C C . PHE A 1 70 ? 12.388 6.006 -18.590 1.00 94.62 70 PHE A C 1
ATOM 578 O O . PHE A 1 70 ? 12.546 5.216 -17.655 1.00 94.62 70 PHE A O 1
ATOM 585 N N . SER A 1 71 ? 11.228 6.142 -19.228 1.00 94.62 71 SER A N 1
ATOM 586 C CA . SER A 1 71 ? 10.080 5.277 -18.983 1.00 94.62 71 SER A CA 1
ATOM 587 C C . SER A 1 71 ? 9.352 4.967 -20.283 1.00 94.62 71 SER A C 1
ATOM 589 O O . SER A 1 71 ? 9.174 5.847 -21.124 1.00 94.62 71 SER A O 1
ATOM 591 N N . ARG A 1 72 ? 8.972 3.700 -20.468 1.00 94.62 72 ARG A N 1
ATOM 592 C CA . ARG A 1 72 ? 8.147 3.264 -21.600 1.00 94.62 72 ARG A CA 1
ATOM 593 C C . ARG A 1 72 ? 7.441 1.947 -21.326 1.00 94.62 72 ARG A C 1
ATOM 595 O O . ARG A 1 72 ? 7.818 1.186 -20.434 1.00 94.62 72 ARG A O 1
ATOM 602 N N . GLU A 1 73 ? 6.434 1.669 -22.135 1.00 95.31 73 GLU A N 1
ATOM 603 C CA . GLU A 1 73 ? 5.702 0.407 -22.121 1.00 95.31 73 GLU A CA 1
ATOM 604 C C . GLU A 1 73 ? 6.616 -0.768 -22.510 1.00 95.31 73 GLU A C 1
ATOM 606 O O . GLU A 1 73 ? 7.467 -0.662 -23.403 1.00 95.31 73 GLU A O 1
ATOM 611 N N . ILE A 1 74 ? 6.446 -1.899 -21.823 1.00 94.50 74 ILE A N 1
ATOM 612 C CA . ILE A 1 74 ? 7.167 -3.141 -22.110 1.00 94.50 74 ILE A CA 1
ATOM 613 C C . ILE A 1 74 ? 6.377 -3.940 -23.142 1.00 94.50 74 ILE A C 1
ATOM 615 O O . ILE A 1 74 ? 5.239 -4.354 -22.896 1.00 94.50 74 ILE A O 1
ATOM 619 N N . THR A 1 75 ? 7.010 -4.213 -24.281 1.00 94.38 75 THR A N 1
ATOM 620 C CA . THR A 1 75 ? 6.396 -4.980 -25.373 1.00 94.38 75 THR A CA 1
ATOM 621 C C . THR A 1 75 ? 6.169 -6.444 -24.982 1.00 94.38 75 THR A C 1
ATOM 623 O O . THR A 1 75 ? 6.828 -6.975 -24.092 1.00 94.38 75 THR A O 1
ATOM 626 N N . LYS A 1 76 ? 5.272 -7.158 -25.674 1.00 92.88 76 LYS A N 1
ATOM 627 C CA . LYS A 1 76 ? 5.009 -8.585 -25.387 1.00 92.88 76 LYS A CA 1
ATOM 628 C C . LYS A 1 76 ? 6.250 -9.474 -25.551 1.00 92.88 76 LYS A C 1
ATOM 630 O O . LYS A 1 76 ? 6.439 -10.394 -24.762 1.00 92.88 76 LYS A O 1
ATOM 635 N N . ALA A 1 77 ? 7.101 -9.184 -26.537 1.00 92.38 77 ALA A N 1
ATOM 636 C CA . ALA A 1 77 ? 8.364 -9.900 -26.728 1.00 92.38 77 ALA A CA 1
ATOM 637 C C . ALA A 1 77 ? 9.303 -9.692 -25.529 1.00 92.38 77 ALA A C 1
ATOM 639 O O . ALA A 1 77 ? 9.884 -10.636 -25.002 1.00 92.38 77 ALA A O 1
ATOM 640 N N . GLU A 1 78 ? 9.380 -8.462 -25.026 1.00 92.50 78 GLU A N 1
ATOM 641 C CA . GLU A 1 78 ? 10.159 -8.143 -23.831 1.00 92.50 78 GLU A CA 1
ATOM 642 C C . GLU A 1 78 ? 9.549 -8.708 -22.546 1.00 92.50 78 GLU A C 1
ATOM 644 O O . GLU A 1 78 ? 10.293 -9.038 -21.627 1.00 92.50 78 GLU A O 1
ATOM 649 N N . GLN A 1 79 ? 8.221 -8.852 -22.479 1.00 91.88 79 GLN A N 1
ATOM 650 C CA . GLN A 1 79 ? 7.537 -9.537 -21.380 1.00 91.88 79 GLN A CA 1
ATOM 651 C C . GLN A 1 79 ? 7.853 -11.040 -21.358 1.00 91.88 79 GLN A C 1
ATOM 653 O O . GLN A 1 79 ? 7.993 -11.613 -20.278 1.00 91.88 79 GLN A O 1
ATOM 658 N N . ALA A 1 80 ? 8.012 -11.670 -22.526 1.00 93.25 80 ALA A N 1
ATOM 659 C CA . ALA A 1 80 ? 8.456 -13.060 -22.614 1.00 93.25 80 ALA A CA 1
ATOM 660 C C . ALA A 1 80 ? 9.916 -13.218 -22.144 1.00 93.25 80 ALA A C 1
ATOM 662 O O . ALA A 1 80 ? 10.230 -14.147 -21.402 1.00 93.25 80 ALA A O 1
ATOM 663 N N . ASP A 1 81 ? 10.782 -12.254 -22.482 1.00 94.25 81 ASP A N 1
ATOM 664 C CA . ASP A 1 81 ? 12.218 -12.269 -22.173 1.00 94.25 81 ASP A CA 1
ATOM 665 C C . ASP A 1 81 ? 12.639 -11.259 -21.082 1.00 94.25 81 ASP A C 1
ATOM 667 O O . ASP A 1 81 ? 13.735 -10.681 -21.127 1.00 94.25 81 ASP A O 1
ATOM 671 N N . ILE A 1 82 ? 11.812 -11.063 -20.044 1.00 91.25 82 ILE A N 1
ATOM 672 C CA . ILE A 1 82 ? 12.066 -10.067 -18.975 1.00 91.25 82 ILE A CA 1
ATOM 673 C C . ILE A 1 82 ? 13.448 -10.248 -18.340 1.00 91.25 82 ILE A C 1
ATOM 675 O O . ILE A 1 82 ? 14.115 -9.271 -17.997 1.00 91.25 82 ILE A O 1
ATOM 679 N N . GLY A 1 83 ? 13.900 -11.495 -18.180 1.00 92.19 83 GLY A N 1
ATOM 680 C CA . GLY A 1 83 ? 15.213 -11.791 -17.609 1.00 92.19 83 GLY A CA 1
ATOM 681 C C . GLY A 1 83 ? 16.363 -11.218 -18.443 1.00 92.19 83 GLY A C 1
ATOM 682 O O . GLY A 1 83 ? 17.306 -10.656 -17.884 1.00 92.19 83 GLY A O 1
ATOM 683 N N . LYS A 1 84 ? 16.274 -11.308 -19.775 1.00 93.94 84 LYS A N 1
ATOM 684 C CA . LYS A 1 84 ? 17.267 -10.739 -20.697 1.00 93.94 84 LYS A CA 1
ATOM 685 C C . LYS A 1 84 ? 17.222 -9.214 -20.660 1.00 93.94 84 LYS A C 1
ATOM 687 O O . LYS A 1 84 ? 18.276 -8.582 -20.573 1.00 93.94 84 LYS A O 1
ATOM 692 N N . LEU A 1 85 ? 16.020 -8.634 -20.637 1.00 92.31 85 LEU A N 1
ATOM 693 C CA . LEU A 1 85 ? 15.838 -7.186 -20.552 1.00 92.31 85 LEU A CA 1
ATOM 694 C C . LEU A 1 85 ? 16.413 -6.612 -19.244 1.00 92.31 85 LEU A C 1
ATOM 696 O O . LEU A 1 85 ? 17.213 -5.682 -19.287 1.00 92.31 85 LEU A O 1
ATOM 700 N N . LYS A 1 86 ? 16.106 -7.216 -18.089 1.00 92.62 86 LYS A N 1
ATOM 701 C CA . LYS A 1 86 ? 16.650 -6.795 -16.782 1.00 92.62 86 LYS A CA 1
ATOM 702 C C . LYS A 1 86 ? 18.172 -6.931 -16.684 1.00 92.62 86 LYS A C 1
ATOM 704 O O . LYS A 1 86 ? 18.805 -6.149 -15.982 1.00 92.62 86 LYS A O 1
ATOM 709 N N . LYS A 1 87 ? 18.771 -7.910 -17.375 1.00 93.25 87 LYS A N 1
ATOM 710 C CA . LYS A 1 87 ? 20.236 -8.051 -17.458 1.00 93.25 87 LYS A CA 1
ATOM 711 C C . LYS A 1 87 ? 20.867 -6.966 -18.332 1.00 93.25 87 LYS A C 1
ATOM 713 O O . LYS A 1 87 ? 21.917 -6.445 -17.969 1.00 93.25 87 LYS A O 1
ATOM 718 N N . ARG A 1 88 ? 20.234 -6.627 -19.461 1.00 92.31 88 ARG A N 1
ATOM 719 C CA . ARG A 1 88 ? 20.695 -5.571 -20.378 1.00 92.31 88 ARG A CA 1
ATOM 720 C C . ARG A 1 88 ? 20.597 -4.186 -19.733 1.00 92.31 88 ARG A C 1
ATOM 722 O O . ARG A 1 88 ? 21.512 -3.379 -19.863 1.00 92.31 88 ARG A O 1
ATOM 729 N N . VAL A 1 89 ? 19.503 -3.931 -19.017 1.00 93.25 89 VAL A N 1
ATOM 730 C CA . VAL A 1 89 ? 19.150 -2.618 -18.467 1.00 93.25 89 VAL A CA 1
ATOM 731 C C . VAL A 1 89 ? 19.294 -2.649 -16.952 1.00 93.25 89 VAL A C 1
ATOM 733 O O . VAL A 1 89 ? 18.357 -2.942 -16.204 1.00 93.25 89 VAL A O 1
ATOM 736 N N . ARG A 1 90 ? 20.506 -2.363 -16.475 1.00 90.38 90 ARG A N 1
ATOM 737 C CA . ARG A 1 90 ? 20.782 -2.334 -15.036 1.00 90.38 90 ARG A CA 1
ATOM 738 C C . ARG A 1 90 ? 19.953 -1.233 -14.366 1.00 90.38 90 ARG A C 1
ATOM 740 O O . ARG A 1 90 ? 20.063 -0.068 -14.732 1.00 90.38 90 ARG A O 1
ATOM 747 N N . GLY A 1 91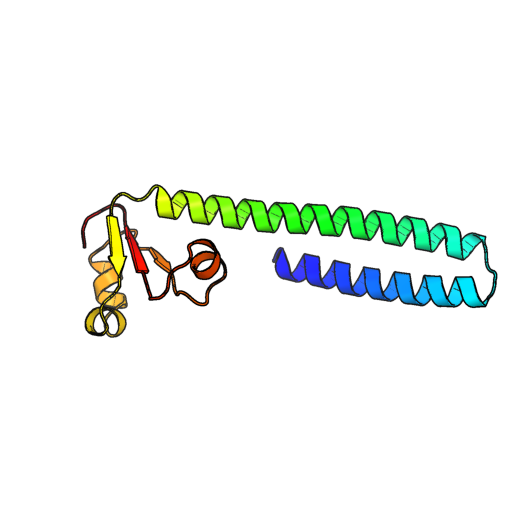 ? 19.173 -1.613 -13.355 1.00 90.38 91 GLY A N 1
ATOM 748 C CA . GLY A 1 91 ? 18.291 -0.691 -12.633 1.00 90.38 91 GLY A CA 1
ATOM 749 C C . GLY A 1 91 ? 16.892 -0.545 -13.237 1.00 90.38 91 GLY A C 1
ATOM 750 O O . GLY A 1 91 ? 16.157 0.330 -12.797 1.00 90.38 91 GLY A O 1
ATOM 751 N N . LEU A 1 92 ? 16.513 -1.389 -14.205 1.00 94.50 92 LEU A N 1
ATOM 752 C CA . LEU A 1 92 ? 15.147 -1.433 -14.724 1.00 94.50 92 LEU A CA 1
ATOM 753 C C . LEU A 1 92 ? 14.155 -1.886 -13.646 1.00 94.50 92 LEU A C 1
ATOM 755 O O . LEU A 1 92 ? 14.220 -3.018 -13.151 1.00 94.50 92 LEU A O 1
ATOM 759 N N . VAL A 1 93 ? 13.185 -1.027 -13.354 1.00 94.38 93 VAL A N 1
ATOM 760 C CA . VAL A 1 93 ? 12.027 -1.333 -12.518 1.00 94.38 93 VAL A CA 1
ATOM 761 C C . VAL A 1 93 ? 10.811 -1.480 -13.417 1.00 94.38 93 VAL A C 1
ATOM 763 O O . VAL A 1 93 ? 10.509 -0.593 -14.204 1.00 94.38 93 VAL A O 1
ATOM 766 N N . ILE A 1 94 ? 10.108 -2.606 -13.313 1.00 94.19 94 ILE A N 1
ATOM 767 C CA . ILE A 1 94 ? 8.903 -2.853 -14.108 1.00 94.19 94 ILE A CA 1
ATOM 768 C C . ILE A 1 94 ? 7.691 -2.802 -13.190 1.00 94.19 94 ILE A C 1
ATOM 770 O O . ILE A 1 94 ? 7.647 -3.512 -12.181 1.00 94.19 94 ILE A O 1
ATOM 774 N N . VAL A 1 95 ? 6.709 -1.986 -13.558 1.00 95.38 95 VAL A N 1
ATOM 775 C CA . VAL A 1 95 ? 5.468 -1.787 -12.816 1.00 95.38 95 VAL A CA 1
ATOM 776 C C . VAL A 1 95 ? 4.304 -2.303 -13.651 1.00 95.38 95 VAL A C 1
ATOM 778 O O . VAL A 1 95 ? 4.165 -1.985 -14.828 1.00 95.38 95 VAL A O 1
ATOM 781 N N . HIS A 1 96 ? 3.460 -3.121 -13.030 1.00 94.75 96 HIS A N 1
ATOM 782 C CA . HIS A 1 96 ? 2.249 -3.643 -13.653 1.00 94.75 96 HIS A CA 1
ATOM 783 C C . HIS A 1 96 ? 1.042 -2.757 -13.290 1.00 94.75 96 HIS A C 1
ATOM 785 O O . HIS A 1 96 ? 0.941 -2.358 -12.122 1.00 94.75 96 HIS A O 1
ATOM 791 N N . PRO A 1 97 ? 0.087 -2.509 -14.208 1.00 95.31 97 PRO A N 1
ATOM 792 C CA . PRO A 1 97 ? -1.032 -1.579 -14.001 1.00 95.31 97 PRO A CA 1
ATOM 793 C C . PRO A 1 97 ? -1.900 -1.937 -12.786 1.00 95.31 97 PRO A C 1
ATOM 795 O O . PRO A 1 97 ? -2.307 -1.082 -12.008 1.00 95.31 97 PRO A O 1
ATOM 798 N N . LEU A 1 98 ? -2.106 -3.233 -12.537 1.00 95.31 98 LEU A N 1
ATOM 799 C CA . LEU A 1 98 ? -2.907 -3.712 -11.401 1.00 95.31 98 LEU A CA 1
ATOM 800 C C . LEU A 1 98 ? -2.218 -3.617 -10.026 1.00 95.31 98 LEU A C 1
ATOM 802 O O . LEU A 1 98 ? -2.874 -3.840 -9.004 1.00 95.31 98 LEU A O 1
ATOM 806 N N . THR A 1 99 ? -0.918 -3.312 -9.966 1.00 93.31 99 THR A N 1
ATOM 807 C CA . THR A 1 99 ? -0.216 -3.139 -8.681 1.00 93.31 99 THR A CA 1
ATOM 808 C C . THR A 1 99 ? -0.648 -1.845 -7.997 1.00 93.31 99 THR A C 1
ATOM 810 O O . THR A 1 99 ? -1.162 -0.941 -8.645 1.00 93.31 99 THR A O 1
ATOM 813 N N . LYS A 1 100 ? -0.438 -1.725 -6.678 1.00 91.50 100 LYS A N 1
ATOM 814 C CA . LYS A 1 100 ? -0.781 -0.491 -5.944 1.00 91.50 100 LYS A CA 1
ATOM 815 C C . LYS A 1 100 ? -0.113 0.739 -6.566 1.00 91.50 100 LYS A C 1
ATOM 817 O O . LYS A 1 100 ? -0.793 1.711 -6.864 1.00 91.50 100 LYS A O 1
ATOM 822 N N . VAL A 1 101 ? 1.188 0.630 -6.830 1.00 92.75 101 VAL A N 1
ATOM 823 C CA . VAL A 1 101 ? 1.982 1.686 -7.466 1.00 92.75 101 VAL A CA 1
ATOM 824 C C . VAL A 1 101 ? 1.504 1.954 -8.896 1.00 92.75 101 VAL A C 1
ATOM 826 O O . VAL A 1 101 ? 1.346 3.109 -9.271 1.00 92.75 101 VAL A O 1
ATOM 829 N N . GLY A 1 102 ? 1.196 0.912 -9.679 1.00 93.19 102 GLY A N 1
ATOM 830 C CA . GLY A 1 102 ? 0.662 1.071 -11.038 1.00 93.19 102 GLY A CA 1
ATOM 831 C C . GLY A 1 102 ? -0.676 1.812 -11.084 1.00 93.19 102 GLY A C 1
ATOM 832 O O . GLY A 1 102 ? -0.842 2.718 -11.897 1.00 93.19 102 GLY A O 1
ATOM 833 N N . LYS A 1 103 ? -1.589 1.505 -10.154 1.00 92.62 103 LYS A N 1
ATOM 834 C CA . LYS A 1 103 ? -2.869 2.218 -10.013 1.00 92.62 103 LYS A CA 1
ATOM 835 C C . LYS A 1 103 ? -2.676 3.679 -9.610 1.00 92.62 103 LYS A C 1
ATOM 837 O O . LYS A 1 103 ? -3.360 4.546 -10.142 1.00 92.62 103 LYS A O 1
ATOM 842 N N . GLU A 1 104 ? -1.745 3.964 -8.699 1.00 90.38 104 GLU A N 1
ATOM 843 C CA . GLU A 1 104 ? -1.424 5.342 -8.294 1.00 90.38 104 GLU A CA 1
ATOM 844 C C . GLU A 1 104 ? -0.786 6.159 -9.423 1.00 90.38 104 GLU A C 1
ATOM 846 O O . GLU A 1 104 ? -1.053 7.355 -9.540 1.00 90.38 104 GLU A O 1
ATOM 851 N N . LEU A 1 105 ? 0.026 5.515 -10.264 1.00 91.56 105 LEU A N 1
ATOM 852 C CA . LEU A 1 105 ? 0.622 6.105 -11.464 1.00 91.56 105 LEU A CA 1
ATOM 853 C C . LEU A 1 105 ? -0.343 6.169 -12.657 1.00 91.56 105 LEU A C 1
ATOM 855 O O . LEU A 1 105 ? 0.017 6.750 -13.675 1.00 91.56 105 LEU A O 1
ATOM 859 N N . ARG A 1 106 ? -1.555 5.605 -12.535 1.00 92.56 106 ARG A N 1
ATOM 860 C CA . ARG A 1 106 ? -2.554 5.505 -13.614 1.00 92.56 106 ARG A CA 1
ATOM 861 C C . ARG A 1 106 ? -1.993 4.848 -14.880 1.00 92.56 106 ARG A C 1
ATOM 863 O O . ARG A 1 106 ? -2.241 5.310 -15.986 1.00 92.56 106 ARG A O 1
ATOM 870 N N . LEU A 1 107 ? -1.209 3.787 -14.703 1.00 93.38 107 LEU A N 1
ATOM 871 C CA . LEU A 1 107 ? -0.699 3.003 -15.823 1.00 93.38 107 LEU A CA 1
ATOM 872 C C . LEU A 1 107 ? -1.811 2.103 -16.365 1.00 93.38 107 LEU A C 1
ATOM 874 O O . LEU A 1 107 ? -2.438 1.380 -15.590 1.00 93.38 107 LEU A O 1
ATOM 878 N N . ASP A 1 108 ? -1.992 2.097 -17.683 1.00 93.62 108 ASP A N 1
ATOM 879 C CA . ASP A 1 108 ? -2.919 1.183 -18.365 1.00 93.62 108 ASP A CA 1
ATOM 880 C C . ASP A 1 108 ? -2.238 -0.133 -18.761 1.00 93.62 108 ASP A C 1
ATOM 882 O O . ASP A 1 108 ? -2.860 -1.198 -18.778 1.00 93.62 108 ASP A O 1
ATOM 886 N N . VAL A 1 109 ? -0.929 -0.084 -19.017 1.00 94.44 109 VAL A N 1
ATOM 887 C CA . VAL A 1 109 ? -0.121 -1.235 -19.428 1.00 94.44 109 VAL A CA 1
ATOM 888 C C . VAL A 1 109 ? 1.121 -1.396 -18.556 1.00 94.44 109 VAL A C 1
ATOM 890 O O . VAL A 1 109 ? 1.408 -0.597 -17.667 1.00 94.44 109 VAL A O 1
ATOM 893 N N . MET A 1 110 ? 1.845 -2.494 -18.766 1.00 94.81 110 MET A N 1
ATOM 894 C CA . MET A 1 110 ? 3.085 -2.773 -18.050 1.00 94.81 110 MET A CA 1
ATOM 895 C C . MET A 1 110 ? 4.182 -1.812 -18.515 1.00 94.81 110 MET A C 1
ATOM 897 O O . MET A 1 110 ? 4.588 -1.851 -19.675 1.00 94.81 110 MET A O 1
ATOM 901 N N . THR A 1 111 ? 4.687 -0.990 -17.599 1.00 96.00 111 THR A N 1
ATOM 902 C CA . THR A 1 111 ? 5.644 0.086 -17.898 1.00 96.00 111 THR A CA 1
ATOM 903 C C . THR A 1 111 ? 6.962 -0.168 -17.180 1.00 96.00 111 THR A C 1
ATOM 905 O O . THR A 1 111 ? 6.989 -0.539 -16.004 1.00 96.00 111 THR A O 1
ATOM 908 N N . GLY A 1 112 ? 8.069 0.009 -17.895 1.00 95.56 112 GLY A N 1
ATOM 909 C CA . GLY A 1 112 ? 9.413 0.008 -17.337 1.00 95.56 112 GLY A CA 1
ATOM 910 C C . GLY A 1 112 ? 9.897 1.422 -17.040 1.00 95.56 112 GLY A C 1
ATOM 911 O O . GLY A 1 112 ? 9.632 2.337 -17.813 1.00 95.56 112 GLY A O 1
ATOM 912 N N . PHE A 1 113 ? 10.652 1.567 -15.958 1.00 96.38 113 PHE A N 1
ATOM 913 C CA . PHE A 1 113 ? 11.359 2.776 -15.545 1.00 96.38 113 PHE A CA 1
ATOM 914 C C . PHE A 1 113 ? 12.841 2.440 -15.382 1.00 96.38 113 PHE A C 1
ATOM 916 O O . PHE A 1 113 ? 13.174 1.428 -14.755 1.00 96.38 113 PHE A O 1
ATOM 923 N N . ALA A 1 114 ? 13.736 3.250 -15.946 1.00 95.81 114 ALA A N 1
ATOM 924 C CA . ALA A 1 114 ? 15.170 3.005 -15.862 1.00 95.81 114 ALA A CA 1
ATOM 925 C C . ALA A 1 114 ? 16.008 4.297 -15.880 1.00 95.81 114 ALA A C 1
ATOM 927 O O . ALA A 1 114 ? 15.603 5.314 -16.444 1.00 95.81 114 ALA A O 1
ATOM 928 N N . PRO A 1 115 ? 17.233 4.247 -15.322 1.00 94.06 115 PRO A N 1
ATOM 929 C CA . PRO A 1 115 ? 18.193 5.348 -15.403 1.00 94.06 115 PRO A CA 1
ATOM 930 C C . PRO A 1 115 ? 18.866 5.486 -16.778 1.00 94.06 115 PRO A C 1
ATOM 932 O O . PRO A 1 115 ? 19.500 6.502 -17.044 1.00 94.06 115 PRO A O 1
ATOM 935 N N . LYS A 1 116 ? 18.771 4.465 -17.636 1.00 92.12 116 LYS A N 1
ATOM 936 C CA . LYS A 1 116 ? 19.333 4.438 -18.993 1.00 92.12 116 LYS A CA 1
ATOM 937 C C . LYS A 1 116 ? 18.244 4.078 -19.991 1.00 92.12 116 LYS A C 1
ATOM 939 O O . LYS A 1 116 ? 17.326 3.354 -19.624 1.00 92.12 116 LYS A O 1
ATOM 944 N N . GLU A 1 117 ? 18.386 4.541 -21.225 1.00 91.06 117 GLU A N 1
ATOM 945 C CA . GLU A 1 117 ? 17.499 4.188 -22.333 1.00 91.06 117 GLU A CA 1
ATOM 946 C C . GLU A 1 117 ? 17.505 2.675 -22.594 1.00 91.06 117 GLU A C 1
ATOM 948 O O . GLU A 1 117 ? 18.538 2.012 -22.418 1.00 91.06 117 GLU A O 1
ATOM 953 N N . PHE A 1 118 ? 16.352 2.117 -22.976 1.00 88.88 118 PHE A N 1
ATOM 954 C CA . PHE A 1 118 ? 16.206 0.683 -23.208 1.00 88.88 118 PHE A CA 1
ATOM 955 C C . PHE A 1 118 ? 15.086 0.296 -24.150 1.00 88.88 118 PHE A C 1
ATOM 957 O O . PHE A 1 118 ? 14.136 1.084 -24.307 1.00 88.88 118 PHE A O 1
#